Protein AF-A0A3R9VVE3-F1 (afdb_monomer_lite)

Radius of gyration: 20.39 Å; chains: 1; bounding box: 27×75×51 Å

Sequence (114 aa):
MRVGGRGPAARGEGGQVAGTEREPAEVRIPRAALDAFAAALSVRTVAMRTWPDGIEWMYPVSTWDEAHLEVALMPGGEEVWLRMSTDRSSVAVWSIEQWWAFSRELPGATPPPV

Secondary structure (DSSP, 8-state):
------------------------------HHHHHHHHHHHHTT-EEEEE-TTS-EEEEETT-TTS--EEEEEPTTSSEEEEEETTEEEEEEEEEHHHHHHHHHTSTT-PPPP-

pLDDT: mean 76.08, std 20.4, range [33.25, 95.25]

Foldseek 3Di:
DDDDDDDDDDDDDDPPLPPCPDDQDPDDDDVVQVVVQLQQVLVVQWDWDQDPNRFIWIWGPPCLVDWHKIWTQDPVRQWIWIDIPVCPPHIHIDGNVRVVVSNCPRPNPDPDDD

Structure (mmCIF, N/CA/C/O backbone):
data_AF-A0A3R9VVE3-F1
#
_entry.id   AF-A0A3R9VVE3-F1
#
loop_
_atom_site.group_PDB
_atom_site.id
_atom_site.type_symbol
_atom_site.label_atom_id
_atom_site.label_alt_id
_atom_site.label_comp_id
_atom_site.label_asym_id
_atom_site.label_entity_id
_atom_site.label_seq_id
_atom_site.pdbx_PDB_ins_code
_atom_site.Cartn_x
_atom_site.Cartn_y
_atom_site.Cartn_z
_atom_site.occupancy
_atom_site.B_iso_or_equiv
_atom_site.auth_seq_id
_atom_site.auth_comp_id
_atom_site.auth_asym_id
_atom_site.auth_atom_id
_atom_site.pdbx_PDB_model_num
ATOM 1 N N . MET A 1 1 ? 15.561 49.948 38.827 1.00 40.94 1 MET A N 1
ATOM 2 C CA . MET A 1 1 ? 14.132 49.612 38.998 1.00 40.94 1 MET A CA 1
ATOM 3 C C . MET A 1 1 ? 13.639 48.893 37.742 1.00 40.94 1 MET A C 1
ATOM 5 O O . MET A 1 1 ? 13.386 49.547 36.744 1.00 40.94 1 MET A O 1
ATOM 9 N N . ARG A 1 2 ? 13.599 47.555 37.762 1.00 41.31 2 ARG A N 1
ATOM 10 C CA . ARG A 1 2 ? 12.654 46.675 37.047 1.00 41.31 2 ARG A CA 1
ATOM 11 C C . ARG A 1 2 ? 12.846 45.262 37.602 1.00 41.31 2 ARG A C 1
ATOM 13 O O . ARG A 1 2 ? 13.970 44.835 37.839 1.00 41.31 2 ARG A O 1
ATOM 20 N N . VAL A 1 3 ? 11.721 44.637 37.908 1.00 41.25 3 VAL A N 1
ATOM 21 C CA . VAL A 1 3 ? 11.529 43.410 38.685 1.00 41.25 3 VAL A CA 1
ATOM 22 C C . VAL A 1 3 ? 10.958 42.336 37.757 1.00 41.25 3 VAL A C 1
ATOM 24 O O . VAL A 1 3 ? 10.196 42.678 36.856 1.00 41.25 3 VAL A O 1
ATOM 27 N N . GLY A 1 4 ? 11.252 41.066 38.061 1.00 35.78 4 GLY A N 1
ATOM 28 C CA . GLY A 1 4 ? 10.450 39.888 37.690 1.00 35.78 4 GLY A CA 1
ATOM 29 C C . GLY A 1 4 ? 11.110 39.011 36.624 1.00 35.78 4 GLY A C 1
ATOM 30 O O . GLY A 1 4 ? 11.608 39.526 35.636 1.00 35.78 4 GLY A O 1
ATOM 31 N N . GLY A 1 5 ? 11.182 37.685 36.723 1.00 34.59 5 GLY A N 1
ATOM 32 C CA . GLY A 1 5 ? 10.594 36.701 37.637 1.00 34.59 5 GLY A CA 1
ATOM 33 C C . GLY A 1 5 ? 10.744 35.321 36.967 1.00 34.59 5 GLY A C 1
ATOM 34 O O . GLY A 1 5 ? 10.708 35.231 35.743 1.00 34.59 5 GLY A O 1
ATOM 35 N N . ARG A 1 6 ? 10.995 34.257 37.738 1.00 40.22 6 ARG A N 1
ATOM 36 C CA . ARG A 1 6 ? 11.326 32.903 37.251 1.00 40.22 6 ARG A CA 1
ATOM 37 C C . ARG A 1 6 ? 10.100 31.970 37.308 1.00 40.22 6 ARG A C 1
ATOM 39 O O . ARG A 1 6 ? 9.567 31.783 38.395 1.00 40.22 6 ARG A O 1
ATOM 46 N N . GLY A 1 7 ? 9.781 31.313 36.180 1.00 33.97 7 GLY A N 1
ATOM 47 C CA . GLY A 1 7 ? 9.006 30.052 36.032 1.00 33.97 7 GLY A CA 1
ATOM 48 C C . GLY A 1 7 ? 7.464 30.154 35.982 1.00 33.97 7 GLY A C 1
ATOM 49 O O . GLY A 1 7 ? 6.945 31.197 36.370 1.00 33.97 7 GLY A O 1
ATOM 50 N N . PRO A 1 8 ? 6.710 29.093 35.580 1.00 43.62 8 PRO A N 1
ATOM 51 C CA . PRO A 1 8 ? 7.105 27.746 35.130 1.00 43.62 8 PRO A CA 1
ATOM 52 C C . PRO A 1 8 ? 6.472 27.302 33.775 1.00 43.62 8 PRO A C 1
ATOM 54 O O . PRO A 1 8 ? 5.860 28.081 33.055 1.00 43.62 8 PRO A O 1
ATOM 57 N N . ALA A 1 9 ? 6.670 26.023 33.439 1.00 44.69 9 ALA A N 1
ATOM 58 C CA . ALA A 1 9 ? 6.226 25.305 32.244 1.00 44.69 9 ALA A CA 1
ATOM 59 C C . ALA A 1 9 ? 4.706 25.313 31.952 1.00 44.69 9 ALA A C 1
ATOM 61 O O . ALA A 1 9 ? 3.893 25.131 32.855 1.00 44.69 9 ALA A O 1
ATOM 62 N N . ALA A 1 10 ? 4.364 25.341 30.661 1.00 42.12 10 ALA A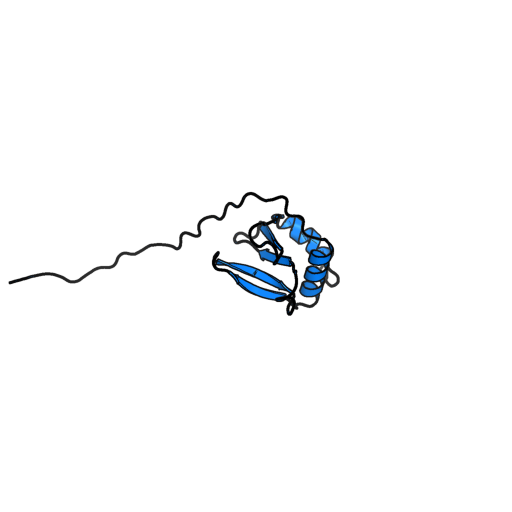 N 1
ATOM 63 C CA . ALA A 1 10 ? 3.165 24.737 30.066 1.00 42.12 10 ALA A CA 1
ATOM 64 C C . ALA A 1 10 ? 3.692 23.842 28.927 1.00 42.12 10 ALA A C 1
ATOM 66 O O . ALA A 1 10 ? 4.376 24.330 28.036 1.00 42.12 10 ALA A O 1
ATOM 67 N N . ARG A 1 11 ? 3.746 22.511 29.047 1.00 38.31 11 ARG A N 1
ATOM 68 C CA . ARG A 1 11 ? 2.665 21.513 28.979 1.00 38.31 11 ARG A CA 1
ATOM 69 C C . ARG A 1 11 ? 1.696 21.745 27.818 1.00 38.31 11 ARG A C 1
ATOM 71 O O . ARG A 1 11 ? 0.743 22.495 27.956 1.00 38.31 11 ARG A O 1
ATOM 78 N N . GLY A 1 12 ? 1.907 20.939 26.780 1.00 36.81 12 GLY A N 1
ATOM 79 C CA . GLY A 1 12 ? 0.844 20.360 25.971 1.00 36.81 12 GLY A CA 1
ATOM 80 C C . GLY A 1 12 ? 0.466 21.148 24.732 1.00 36.81 12 GLY A C 1
ATOM 81 O O . GLY A 1 12 ? -0.517 21.867 24.759 1.00 36.81 12 GLY A O 1
ATOM 82 N N . GLU A 1 13 ? 1.125 20.857 23.618 1.00 36.66 13 GLU A N 1
ATOM 83 C CA . GLU A 1 13 ? 0.375 20.616 22.389 1.00 36.66 13 GLU A CA 1
ATOM 84 C C . GLU A 1 13 ? 0.759 19.212 21.940 1.00 36.66 13 GLU A C 1
ATOM 86 O O . GLU A 1 13 ? 1.845 18.954 21.420 1.00 36.66 13 GLU A O 1
ATOM 91 N N . GLY A 1 14 ? -0.106 18.263 22.308 1.00 33.25 14 GLY A N 1
ATOM 92 C CA . GLY A 1 14 ? -0.093 16.946 21.705 1.00 33.25 14 GLY A CA 1
ATOM 93 C C . GLY A 1 14 ? -0.216 17.132 20.204 1.00 33.25 14 GLY A C 1
ATOM 94 O O . GLY A 1 14 ? -1.016 17.949 19.752 1.00 33.25 14 GLY A O 1
ATOM 95 N N . GLY A 1 15 ? 0.608 16.396 19.460 1.00 36.88 15 GLY A N 1
ATOM 96 C CA . GLY A 1 15 ? 0.476 16.291 18.020 1.00 36.88 15 GLY A CA 1
ATOM 97 C C . GLY A 1 15 ? -0.973 15.966 17.702 1.00 36.88 15 GLY A C 1
ATOM 98 O O . GLY A 1 15 ? -1.452 14.867 17.981 1.00 36.88 15 GLY A O 1
ATOM 99 N N . GLN A 1 16 ? -1.675 16.956 17.164 1.00 38.75 16 GLN A N 1
ATOM 100 C CA . GLN A 1 16 ? -2.928 16.741 16.487 1.00 38.75 16 GLN A CA 1
ATOM 101 C C . GLN A 1 16 ? -2.545 15.960 15.236 1.00 38.75 16 GLN A C 1
ATOM 103 O O . GLN A 1 16 ? -2.193 16.530 14.206 1.00 38.75 16 GLN A O 1
ATOM 108 N N . VAL A 1 17 ? -2.538 14.631 15.353 1.00 48.56 17 VAL A N 1
ATOM 109 C CA . VAL A 1 17 ? -2.808 13.766 14.211 1.00 48.56 17 VAL A CA 1
ATOM 110 C C . VAL A 1 17 ? -4.182 14.206 13.740 1.00 48.56 17 VAL A C 1
ATOM 112 O O . VAL A 1 17 ? -5.206 13.821 14.300 1.00 48.56 17 VAL A O 1
ATOM 115 N N . ALA A 1 18 ? -4.179 15.155 12.806 1.00 44.25 18 ALA A N 1
ATOM 116 C CA . ALA A 1 18 ? -5.348 15.510 12.043 1.00 44.25 18 ALA A CA 1
ATOM 117 C C . ALA A 1 18 ? -5.840 14.190 11.462 1.00 44.25 18 ALA A C 1
ATOM 119 O O . ALA A 1 18 ? -5.143 13.582 10.646 1.00 44.25 18 ALA A O 1
ATOM 120 N N . GLY A 1 19 ? -6.974 13.714 11.981 1.00 46.78 19 GLY A N 1
ATOM 121 C CA . GLY A 1 19 ? -7.678 12.571 11.434 1.00 46.78 19 GLY A CA 1
ATOM 122 C C . GLY A 1 19 ? -7.839 12.849 9.955 1.00 46.78 19 GLY A C 1
ATOM 123 O O . GLY A 1 19 ? -8.567 13.755 9.555 1.00 46.78 19 GLY A O 1
ATOM 124 N N . THR A 1 20 ? -7.058 12.149 9.144 1.00 53.66 20 THR A N 1
ATOM 125 C CA . THR A 1 20 ? -7.202 12.178 7.700 1.00 53.66 20 THR A CA 1
ATOM 126 C C . THR A 1 20 ? -8.364 11.250 7.399 1.00 53.66 20 THR A C 1
ATOM 128 O O . THR A 1 20 ? -8.184 10.163 6.870 1.00 53.66 20 THR A O 1
ATOM 131 N N . GLU A 1 21 ? -9.570 11.672 7.782 1.00 48.38 21 GLU A N 1
ATOM 132 C CA . GLU A 1 21 ? -10.807 11.119 7.243 1.00 48.38 21 GLU A CA 1
ATOM 133 C C . GLU A 1 21 ? -10.821 11.500 5.758 1.00 48.38 21 GLU A C 1
ATOM 135 O O . GLU A 1 21 ? -11.330 12.543 5.352 1.00 48.38 21 GLU A O 1
ATOM 140 N N . ARG A 1 22 ? -10.106 10.715 4.947 1.00 56.28 22 ARG A N 1
ATOM 141 C CA . ARG A 1 22 ? -10.133 10.821 3.494 1.00 56.28 22 ARG A CA 1
ATOM 142 C C . ARG A 1 22 ? -11.311 9.996 3.012 1.00 56.28 22 ARG A C 1
ATOM 144 O O . ARG A 1 22 ? -11.377 8.803 3.290 1.00 56.28 22 ARG A O 1
ATOM 151 N N . GLU A 1 23 ? -12.220 10.629 2.275 1.00 51.78 23 GLU A N 1
ATOM 152 C CA . GLU A 1 23 ? -13.250 9.897 1.543 1.00 51.78 23 GLU A CA 1
ATOM 153 C C . GLU A 1 23 ? -12.566 8.868 0.625 1.00 51.78 23 GLU A C 1
ATOM 155 O O . GLU A 1 23 ? -11.649 9.242 -0.120 1.00 51.78 23 GLU A O 1
ATOM 160 N N . PRO A 1 24 ? -12.951 7.579 0.681 1.00 54.50 24 PRO A N 1
ATOM 161 C CA . PRO A 1 24 ? -12.380 6.563 -0.188 1.00 54.50 24 PRO A CA 1
ATOM 162 C C . PRO A 1 24 ? -12.741 6.908 -1.632 1.00 54.50 24 PRO A C 1
ATOM 164 O O . PRO A 1 24 ? -13.889 6.786 -2.056 1.00 54.50 24 PRO A O 1
ATOM 167 N N . ALA A 1 25 ? -11.753 7.367 -2.396 1.00 58.41 25 ALA A N 1
ATOM 168 C CA . ALA A 1 25 ? -11.923 7.576 -3.821 1.00 58.41 25 ALA A CA 1
ATOM 169 C C . ALA A 1 25 ? -12.024 6.207 -4.514 1.00 58.41 25 ALA A C 1
ATOM 171 O O . ALA A 1 25 ? -11.343 5.255 -4.121 1.00 58.41 25 ALA A O 1
ATOM 172 N N . GLU A 1 26 ? -12.827 6.095 -5.578 1.00 57.09 26 GLU A N 1
ATOM 173 C CA . GLU A 1 26 ? -12.775 4.944 -6.490 1.00 57.09 26 GLU A CA 1
ATOM 174 C C . GLU A 1 26 ? -11.442 4.965 -7.261 1.00 57.09 26 GLU A C 1
ATOM 176 O O . GLU A 1 26 ? -11.357 5.353 -8.427 1.00 57.09 26 GLU A O 1
ATOM 181 N N . VAL A 1 27 ? -10.355 4.586 -6.587 1.00 69.88 27 VAL A N 1
ATOM 182 C CA . VAL A 1 27 ? -9.020 4.531 -7.178 1.00 69.88 27 VAL A CA 1
ATOM 183 C C . VAL A 1 27 ? -8.885 3.235 -7.958 1.00 69.88 27 VAL A C 1
ATOM 185 O O . VAL A 1 27 ? -8.947 2.134 -7.407 1.00 69.88 27 VAL A O 1
ATOM 188 N N . ARG A 1 28 ? -8.652 3.352 -9.266 1.00 76.75 28 ARG A N 1
ATOM 189 C CA . ARG A 1 28 ? -8.322 2.198 -10.106 1.00 76.75 28 ARG A CA 1
ATOM 190 C C . ARG A 1 28 ? -6.863 1.814 -9.904 1.00 76.75 28 ARG A C 1
ATOM 192 O O . ARG A 1 28 ? -5.982 2.347 -10.573 1.00 76.75 28 ARG A O 1
ATOM 199 N N . ILE A 1 29 ? -6.622 0.856 -9.017 1.00 84.19 29 ILE A N 1
ATOM 200 C CA . ILE A 1 29 ? -5.316 0.211 -8.891 1.00 84.19 29 ILE A CA 1
ATOM 201 C C . ILE A 1 29 ? -5.197 -0.884 -9.966 1.00 84.19 29 ILE A C 1
ATOM 203 O O . ILE A 1 29 ? -5.998 -1.824 -9.967 1.00 84.19 29 ILE A O 1
ATOM 207 N N . PRO A 1 30 ? -4.226 -0.803 -10.896 1.00 85.94 30 PRO A N 1
ATOM 208 C CA . PRO A 1 30 ? -4.025 -1.849 -11.891 1.00 85.94 30 PRO A CA 1
ATOM 209 C C . PRO A 1 30 ? -3.652 -3.175 -11.226 1.00 85.94 30 PRO A C 1
ATOM 211 O O . PRO A 1 30 ? -2.772 -3.218 -10.366 1.00 85.94 30 PRO A O 1
ATOM 214 N N . ARG A 1 31 ? -4.253 -4.281 -11.685 1.00 84.31 31 ARG A N 1
ATOM 215 C CA . ARG A 1 31 ? -3.952 -5.622 -11.160 1.00 84.31 31 ARG A CA 1
ATOM 216 C C . ARG A 1 31 ? -2.456 -5.957 -11.228 1.00 84.31 31 ARG A C 1
ATOM 218 O O . ARG A 1 31 ? -1.919 -6.487 -10.269 1.00 84.31 31 ARG A O 1
ATOM 225 N N . ALA A 1 32 ? -1.771 -5.546 -12.295 1.00 85.38 32 ALA A N 1
ATOM 226 C CA . ALA A 1 32 ? -0.328 -5.743 -12.440 1.00 85.38 32 ALA A CA 1
ATOM 227 C C . ALA A 1 32 ? 0.500 -5.048 -11.340 1.00 85.38 32 ALA A C 1
ATOM 229 O O . ALA A 1 32 ? 1.508 -5.593 -10.901 1.00 85.38 32 ALA A O 1
ATOM 230 N N . ALA A 1 33 ? 0.073 -3.873 -10.864 1.00 88.25 33 ALA A N 1
ATOM 231 C CA . ALA A 1 33 ? 0.754 -3.172 -9.775 1.00 88.25 33 ALA A CA 1
ATOM 232 C C . ALA A 1 33 ? 0.539 -3.886 -8.429 1.00 88.25 33 ALA A C 1
ATOM 234 O O . ALA A 1 33 ? 1.475 -4.000 -7.638 1.00 88.25 33 ALA A O 1
ATOM 235 N N . LEU A 1 34 ? -0.668 -4.422 -8.204 1.00 86.75 34 LEU A N 1
ATOM 236 C CA . LEU A 1 34 ? -0.970 -5.293 -7.062 1.00 86.75 34 LEU A CA 1
ATOM 237 C C . LEU A 1 34 ? -0.136 -6.578 -7.094 1.00 86.75 34 LEU A C 1
ATOM 239 O O . LEU A 1 34 ? 0.459 -6.927 -6.081 1.00 86.75 34 LEU A O 1
ATOM 243 N N . ASP A 1 35 ? -0.047 -7.248 -8.245 1.00 86.25 35 ASP A N 1
ATOM 244 C CA . ASP A 1 35 ? 0.723 -8.488 -8.410 1.00 86.25 35 ASP A CA 1
ATOM 245 C C . ASP A 1 35 ? 2.240 -8.255 -8.254 1.00 86.25 35 ASP A C 1
ATOM 247 O O . ASP A 1 35 ? 2.943 -9.070 -7.654 1.00 86.25 35 ASP A O 1
ATOM 251 N N . ALA A 1 36 ? 2.761 -7.122 -8.736 1.00 86.94 36 ALA A N 1
ATOM 252 C CA . ALA A 1 36 ? 4.162 -6.746 -8.538 1.00 86.94 36 ALA A CA 1
ATOM 253 C C . ALA A 1 36 ? 4.477 -6.471 -7.059 1.00 86.94 36 ALA A C 1
ATOM 255 O O . ALA A 1 36 ? 5.496 -6.931 -6.540 1.00 86.94 36 ALA A O 1
ATOM 256 N N . PHE A 1 37 ? 3.582 -5.766 -6.358 1.00 88.62 37 PHE A N 1
ATOM 257 C CA . PHE A 1 37 ? 3.712 -5.542 -4.919 1.00 88.62 37 PHE A CA 1
ATOM 258 C C . PHE A 1 37 ? 3.630 -6.852 -4.130 1.00 88.62 37 PHE A C 1
ATOM 260 O O . PHE A 1 37 ? 4.456 -7.101 -3.257 1.00 88.62 37 PHE A O 1
ATOM 267 N N . ALA A 1 38 ? 2.671 -7.708 -4.476 1.00 86.94 38 ALA A N 1
ATOM 268 C CA . ALA A 1 38 ? 2.517 -9.058 -3.951 1.00 86.94 38 ALA A CA 1
ATOM 269 C C . ALA A 1 38 ? 3.818 -9.866 -4.043 1.00 86.94 38 ALA A C 1
ATOM 271 O O . ALA A 1 38 ? 4.296 -10.390 -3.037 1.00 86.94 38 ALA A O 1
ATOM 272 N N . ALA A 1 39 ? 4.420 -9.917 -5.233 1.00 85.94 39 ALA A N 1
ATOM 273 C CA . ALA A 1 39 ? 5.683 -10.610 -5.452 1.00 85.94 39 ALA A CA 1
ATOM 274 C C . ALA A 1 39 ? 6.802 -10.037 -4.570 1.00 85.94 39 ALA A C 1
ATOM 276 O O . ALA A 1 39 ? 7.519 -10.797 -3.916 1.00 85.94 39 ALA A O 1
ATOM 277 N N . ALA A 1 40 ? 6.911 -8.708 -4.496 1.00 86.69 40 ALA A N 1
ATOM 278 C CA . ALA A 1 40 ? 7.894 -8.032 -3.655 1.00 86.69 40 ALA A CA 1
ATOM 279 C C . ALA A 1 40 ? 7.690 -8.327 -2.159 1.00 86.69 40 ALA A C 1
ATOM 281 O O . ALA A 1 40 ? 8.661 -8.550 -1.434 1.00 86.69 40 ALA A O 1
ATOM 282 N N . LEU A 1 41 ? 6.440 -8.387 -1.692 1.00 86.06 41 LEU A N 1
ATOM 283 C CA . LEU A 1 41 ? 6.114 -8.734 -0.311 1.00 86.06 41 LEU A CA 1
ATOM 284 C C . LEU A 1 41 ? 6.501 -10.187 0.006 1.00 86.06 41 LEU A C 1
ATOM 286 O O . LEU A 1 41 ? 7.143 -10.435 1.029 1.00 86.06 41 LEU A O 1
ATOM 290 N N . SER A 1 42 ? 6.195 -11.133 -0.890 1.00 83.00 42 SER A N 1
ATOM 291 C CA . SER A 1 42 ? 6.539 -12.555 -0.739 1.00 83.00 42 SER A CA 1
ATOM 292 C C . SER A 1 42 ? 8.043 -12.806 -0.606 1.00 83.00 42 SER A C 1
ATOM 294 O O . SER A 1 42 ? 8.456 -13.676 0.161 1.00 83.00 42 SER A O 1
ATOM 296 N N . VAL A 1 43 ? 8.877 -12.033 -1.312 1.00 85.75 43 VAL A N 1
ATOM 297 C CA . VAL A 1 43 ? 10.347 -12.131 -1.218 1.00 85.75 43 VAL A CA 1
ATOM 298 C C . VAL A 1 43 ? 10.972 -11.113 -0.257 1.00 85.75 43 VAL A C 1
ATOM 300 O O . VAL A 1 43 ? 12.195 -11.004 -0.191 1.00 85.75 43 VAL A O 1
ATOM 303 N N . ARG A 1 44 ? 10.153 -10.401 0.533 1.00 84.38 44 ARG A N 1
ATOM 304 C CA . ARG A 1 44 ? 10.578 -9.394 1.526 1.00 84.38 44 ARG A CA 1
ATOM 305 C C . ARG A 1 44 ? 11.422 -8.255 0.938 1.00 84.38 44 ARG A C 1
ATOM 307 O O . ARG A 1 44 ? 12.282 -7.702 1.617 1.00 84.38 44 ARG A O 1
ATOM 314 N N . THR A 1 45 ? 11.165 -7.877 -0.310 1.00 89.44 45 THR A N 1
ATOM 315 C CA . THR A 1 45 ? 11.840 -6.772 -1.004 1.00 89.44 45 THR A CA 1
ATOM 316 C C . THR A 1 45 ? 10.936 -5.545 -1.081 1.00 89.44 45 THR A C 1
ATOM 318 O O . THR A 1 45 ? 10.653 -5.037 -2.167 1.00 89.44 45 THR A O 1
ATOM 321 N N . VAL A 1 46 ? 10.478 -5.063 0.077 1.00 91.12 46 VAL A N 1
ATOM 322 C CA . VAL A 1 46 ? 9.734 -3.801 0.201 1.00 91.12 46 VAL A CA 1
ATOM 323 C C . VAL A 1 46 ? 10.560 -2.765 0.963 1.00 91.12 46 VAL A C 1
ATOM 325 O O . VAL A 1 46 ? 11.255 -3.092 1.923 1.00 91.12 46 VAL A O 1
ATOM 328 N N . ALA A 1 47 ? 10.503 -1.517 0.513 1.00 92.31 47 ALA A N 1
ATOM 329 C CA . ALA A 1 47 ? 11.072 -0.358 1.181 1.00 92.31 47 ALA A CA 1
ATOM 330 C C . ALA A 1 47 ? 9.967 0.418 1.899 1.00 92.31 47 ALA A C 1
ATOM 332 O O . ALA A 1 47 ? 8.816 0.415 1.467 1.00 92.31 47 ALA A O 1
ATOM 333 N N . MET A 1 48 ? 10.333 1.100 2.983 1.00 93.62 48 MET A N 1
ATOM 334 C CA . MET A 1 48 ? 9.425 1.935 3.769 1.00 93.62 48 MET A CA 1
ATOM 335 C C . MET A 1 48 ? 9.834 3.398 3.634 1.00 93.62 48 MET A C 1
ATOM 337 O O . MET A 1 48 ? 11.026 3.720 3.602 1.00 93.62 48 MET A O 1
ATOM 341 N N . ARG A 1 49 ? 8.852 4.293 3.536 1.00 92.38 49 ARG A N 1
ATOM 342 C CA . ARG A 1 49 ? 9.081 5.738 3.520 1.00 92.38 49 ARG A CA 1
ATOM 343 C C . ARG A 1 49 ? 7.947 6.471 4.217 1.00 92.38 49 ARG A C 1
ATOM 345 O O . ARG A 1 49 ? 6.786 6.335 3.839 1.00 92.38 49 ARG A O 1
ATOM 352 N N . THR A 1 50 ? 8.309 7.308 5.180 1.00 93.56 50 THR A N 1
ATOM 353 C CA . THR A 1 50 ? 7.389 8.271 5.783 1.00 93.56 50 THR A CA 1
ATOM 354 C C . THR A 1 50 ? 7.285 9.507 4.897 1.00 93.56 50 THR A C 1
ATOM 356 O O . THR A 1 50 ? 8.300 10.071 4.473 1.00 93.56 50 THR A O 1
ATOM 359 N N . TRP A 1 51 ? 6.061 9.928 4.603 1.00 86.44 51 TRP A N 1
ATOM 360 C CA . TRP A 1 51 ? 5.785 11.135 3.825 1.00 86.44 51 TRP A CA 1
ATOM 361 C C . TRP A 1 51 ? 5.434 12.317 4.748 1.00 86.44 51 TRP A C 1
ATOM 363 O O . TRP A 1 51 ? 5.282 12.126 5.954 1.00 86.44 51 TRP A O 1
ATOM 373 N N . PRO A 1 52 ? 5.326 13.562 4.234 1.00 88.56 52 PRO A N 1
ATOM 374 C CA . PRO A 1 52 ? 4.970 14.725 5.056 1.00 88.56 52 PRO A CA 1
ATOM 375 C C . PRO A 1 52 ? 3.600 14.632 5.745 1.00 88.56 52 PRO A C 1
ATOM 377 O O . PRO A 1 52 ? 3.347 15.379 6.683 1.00 88.56 52 PRO A O 1
ATOM 380 N N . ASP A 1 53 ? 2.732 13.722 5.289 1.00 83.00 53 ASP A N 1
ATOM 381 C CA . ASP A 1 53 ? 1.472 13.368 5.954 1.00 83.00 53 ASP A CA 1
ATOM 382 C C . ASP A 1 53 ? 1.682 12.564 7.256 1.00 83.00 53 ASP A C 1
ATOM 384 O O . ASP A 1 53 ? 0.727 12.322 7.988 1.00 83.00 53 ASP A O 1
ATOM 388 N N . GLY A 1 54 ? 2.924 12.176 7.566 1.00 89.19 54 GLY A N 1
ATOM 389 C CA . GLY A 1 54 ? 3.289 11.385 8.738 1.00 89.19 54 GLY A CA 1
ATOM 390 C C . GLY A 1 54 ? 2.989 9.893 8.595 1.00 89.19 54 GLY A C 1
ATOM 391 O O . GLY A 1 54 ? 3.272 9.134 9.519 1.00 89.19 54 GLY A O 1
ATOM 392 N N . ILE A 1 55 ? 2.449 9.460 7.454 1.00 92.62 55 ILE A N 1
ATOM 393 C CA . ILE A 1 55 ? 2.084 8.068 7.201 1.00 92.62 55 ILE A CA 1
ATOM 394 C C . ILE A 1 55 ? 3.299 7.342 6.625 1.00 92.62 55 ILE A C 1
ATOM 396 O O . ILE A 1 55 ? 4.020 7.863 5.767 1.00 92.62 55 ILE A O 1
ATOM 400 N N . GLU A 1 56 ? 3.533 6.125 7.105 1.00 94.62 56 GLU A N 1
ATOM 401 C CA . GLU A 1 56 ? 4.557 5.234 6.576 1.00 94.62 56 GLU A CA 1
ATOM 402 C C . GLU A 1 56 ? 3.978 4.362 5.462 1.00 94.62 56 GLU A C 1
ATOM 404 O O . GLU A 1 56 ? 3.018 3.620 5.663 1.00 94.62 56 GLU A O 1
ATOM 409 N N . TRP A 1 57 ? 4.579 4.459 4.278 1.00 95.06 57 TRP A N 1
ATOM 410 C CA . TRP A 1 57 ? 4.155 3.724 3.094 1.00 95.06 57 TRP A CA 1
ATOM 411 C C . TRP A 1 57 ? 5.222 2.708 2.688 1.00 95.06 57 TRP A C 1
ATOM 413 O O . TRP A 1 57 ? 6.413 3.025 2.629 1.00 95.06 57 TRP A O 1
ATOM 423 N N . MET A 1 58 ? 4.778 1.497 2.374 1.00 94.88 58 MET A N 1
ATOM 424 C CA . MET A 1 58 ? 5.560 0.401 1.814 1.00 94.88 58 MET A CA 1
ATOM 425 C C . MET A 1 58 ? 5.451 0.395 0.292 1.00 94.88 58 MET A C 1
ATOM 427 O O . MET A 1 58 ? 4.369 0.603 -0.252 1.00 94.88 58 MET A O 1
ATOM 431 N N . TYR A 1 59 ? 6.543 0.097 -0.401 1.00 93.31 59 TYR A N 1
ATOM 432 C CA . TYR A 1 59 ? 6.576 -0.056 -1.859 1.00 93.31 59 TYR A CA 1
ATOM 433 C C . TYR A 1 59 ? 7.668 -1.052 -2.274 1.00 93.31 59 TYR A C 1
ATOM 435 O O . TYR A 1 59 ? 8.574 -1.311 -1.478 1.00 93.31 59 TYR A O 1
ATOM 443 N N . PRO A 1 60 ? 7.626 -1.640 -3.483 1.00 92.31 60 PRO A N 1
ATOM 444 C CA . PRO A 1 60 ? 8.667 -2.556 -3.938 1.00 92.31 60 PRO A CA 1
ATOM 445 C C . PRO A 1 60 ? 10.035 -1.864 -4.016 1.00 92.31 60 PRO A C 1
ATOM 447 O O . PRO A 1 60 ? 10.160 -0.728 -4.470 1.00 92.31 60 PRO A O 1
ATOM 450 N N . VAL A 1 61 ? 11.090 -2.545 -3.572 1.00 89.94 61 VAL A N 1
ATOM 451 C CA . VAL A 1 61 ? 12.460 -2.027 -3.698 1.00 89.94 61 VAL A CA 1
ATOM 452 C C . VAL A 1 61 ? 12.808 -1.828 -5.179 1.00 89.94 61 VAL A C 1
ATOM 454 O O . VAL A 1 61 ? 12.392 -2.603 -6.036 1.00 89.94 61 VAL A O 1
ATOM 457 N N . SER A 1 62 ? 13.598 -0.791 -5.467 1.00 84.56 62 SER A N 1
ATOM 458 C CA . SER A 1 62 ? 14.091 -0.441 -6.808 1.00 84.56 62 SER A CA 1
ATOM 459 C C . SER A 1 62 ? 13.040 0.006 -7.830 1.00 84.56 62 SER A C 1
ATOM 461 O O . SER A 1 62 ? 13.409 0.254 -8.970 1.00 84.56 62 SER A O 1
ATOM 463 N N . THR A 1 63 ? 11.773 0.204 -7.450 1.00 84.50 63 THR A N 1
ATOM 464 C CA . THR A 1 63 ? 10.746 0.748 -8.363 1.00 84.50 63 THR A CA 1
ATOM 465 C C . THR A 1 63 ? 10.554 2.256 -8.228 1.00 84.50 63 THR A C 1
ATOM 467 O O . THR A 1 63 ? 9.556 2.783 -8.703 1.00 84.50 63 THR A O 1
ATOM 470 N N . TRP A 1 64 ? 11.460 2.970 -7.550 1.00 82.88 64 TRP A N 1
ATOM 471 C CA . TRP A 1 64 ? 11.271 4.387 -7.213 1.00 82.8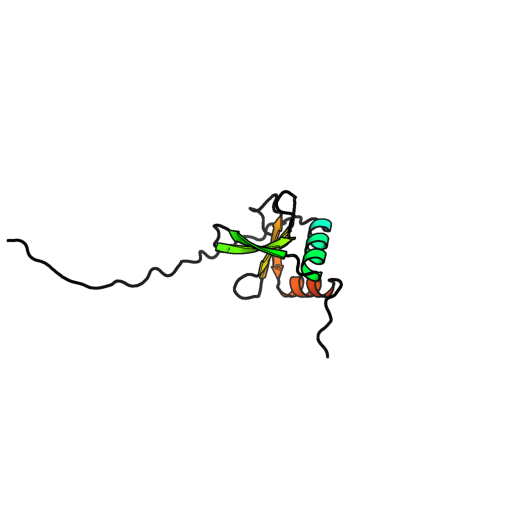8 64 TRP A CA 1
ATOM 472 C C . TRP A 1 64 ? 10.991 5.270 -8.438 1.00 82.88 64 TRP A C 1
ATOM 474 O O . TRP A 1 64 ? 10.094 6.111 -8.395 1.00 82.88 64 TRP A O 1
ATOM 484 N N . ASP A 1 65 ? 11.729 5.040 -9.523 1.00 86.69 65 ASP A N 1
ATOM 485 C CA . ASP A 1 65 ? 11.610 5.788 -10.778 1.00 86.69 65 ASP A CA 1
ATOM 486 C C . ASP A 1 65 ? 10.505 5.244 -11.706 1.00 86.69 65 ASP A C 1
ATOM 488 O O . ASP A 1 65 ? 10.272 5.780 -12.788 1.00 86.69 65 ASP A O 1
ATOM 492 N N . GLU A 1 66 ? 9.800 4.194 -11.282 1.00 90.06 66 GLU A N 1
ATOM 493 C CA . GLU A 1 66 ? 8.737 3.535 -12.037 1.00 90.06 66 GLU A CA 1
ATOM 494 C C . GLU A 1 66 ? 7.367 3.741 -11.375 1.00 90.06 66 GLU A C 1
ATOM 496 O O . GLU A 1 66 ? 7.245 4.033 -10.182 1.00 90.06 66 GLU A O 1
ATOM 501 N N . ALA A 1 67 ? 6.293 3.573 -12.148 1.00 91.56 67 ALA A N 1
ATOM 502 C CA . ALA A 1 67 ? 4.947 3.555 -11.588 1.00 91.56 67 ALA A CA 1
ATOM 503 C C . ALA A 1 67 ? 4.770 2.300 -10.718 1.00 91.56 67 ALA A C 1
ATOM 505 O O . ALA A 1 67 ? 4.899 1.179 -11.206 1.00 91.56 67 ALA A O 1
ATOM 506 N N . HIS A 1 68 ? 4.447 2.478 -9.440 1.00 93.06 68 HIS A N 1
ATOM 507 C CA . HIS A 1 68 ? 4.331 1.384 -8.480 1.00 93.06 68 HIS A CA 1
ATOM 508 C C . HIS A 1 68 ? 3.201 1.625 -7.484 1.00 93.06 68 HIS A C 1
ATOM 510 O O . HIS A 1 68 ? 2.712 2.745 -7.323 1.00 93.06 68 HIS A O 1
ATOM 516 N N . LEU A 1 69 ? 2.785 0.546 -6.826 1.00 94.12 69 LEU A N 1
ATOM 517 C CA . LEU A 1 69 ? 1.828 0.584 -5.732 1.00 94.12 69 LEU A CA 1
ATOM 518 C C . LEU A 1 69 ? 2.543 0.942 -4.424 1.00 94.12 69 LEU A C 1
ATOM 520 O O . LEU A 1 69 ? 3.573 0.352 -4.094 1.00 94.12 69 LEU A O 1
ATOM 524 N N . GLU A 1 70 ? 1.964 1.876 -3.678 1.00 94.75 70 GLU A N 1
ATOM 525 C CA . GLU A 1 70 ? 2.333 2.203 -2.304 1.00 94.75 70 GLU A CA 1
ATOM 526 C C . GLU A 1 70 ? 1.211 1.728 -1.362 1.00 94.75 70 GLU A C 1
ATOM 528 O O . GLU A 1 70 ? 0.029 1.955 -1.639 1.00 94.75 70 GLU A O 1
ATOM 533 N N . VAL A 1 71 ? 1.573 1.079 -0.251 1.00 94.75 71 VAL A N 1
ATOM 534 C CA . VAL A 1 71 ? 0.636 0.510 0.733 1.00 94.75 71 VAL A CA 1
ATOM 535 C C . VAL A 1 71 ? 0.974 0.986 2.142 1.00 94.75 71 VAL A C 1
ATOM 537 O O . VAL A 1 71 ? 2.120 0.868 2.563 1.00 94.75 71 VAL A O 1
ATOM 540 N N . ALA A 1 72 ? -0.008 1.460 2.901 1.00 95.25 72 ALA A N 1
ATOM 541 C CA . ALA A 1 72 ? 0.151 1.827 4.306 1.00 95.25 72 ALA A CA 1
ATOM 542 C C . ALA A 1 72 ? -0.799 1.012 5.192 1.00 95.25 72 ALA A C 1
ATOM 544 O O . ALA A 1 72 ? -1.986 0.893 4.897 1.00 95.25 72 ALA A O 1
ATOM 545 N N . LEU A 1 73 ? -0.276 0.459 6.288 1.00 92.69 73 LEU A N 1
ATOM 546 C CA . LEU A 1 73 ? -1.096 -0.139 7.343 1.00 92.69 73 LEU A CA 1
ATOM 547 C C . LEU A 1 73 ? -1.484 0.971 8.316 1.00 92.69 73 LEU A C 1
ATOM 549 O O . LEU A 1 73 ? -0.605 1.583 8.926 1.00 92.69 73 LEU A O 1
ATOM 553 N N . MET A 1 74 ? -2.777 1.250 8.448 1.00 93.12 74 MET A N 1
ATOM 554 C CA . MET A 1 74 ? -3.207 2.392 9.245 1.00 93.12 74 MET A CA 1
ATOM 555 C C . MET A 1 74 ? -3.151 2.103 10.747 1.00 93.12 74 MET A C 1
ATOM 557 O O . MET A 1 74 ? -3.416 0.974 11.182 1.00 93.12 74 MET A O 1
ATOM 561 N N . PRO A 1 75 ? -2.845 3.123 11.573 1.00 84.62 75 PRO A N 1
ATOM 562 C CA . PRO A 1 75 ? -2.976 3.021 13.019 1.00 84.62 75 PRO A CA 1
ATOM 563 C C . PRO A 1 75 ? -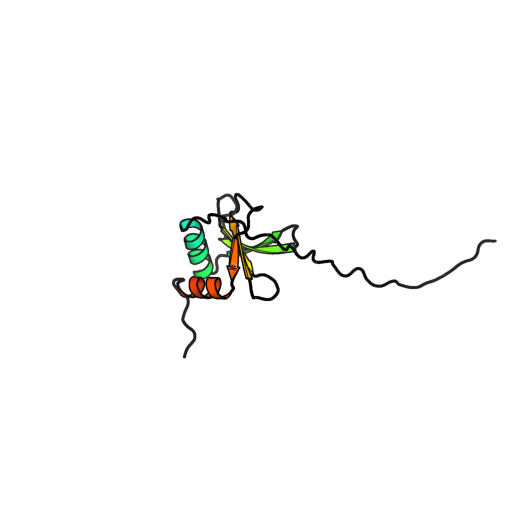4.389 2.564 13.404 1.00 84.62 75 PRO A C 1
ATOM 565 O O . PRO A 1 75 ? -5.369 3.067 12.869 1.00 84.62 75 PRO A O 1
ATOM 568 N N . GLY A 1 76 ? -4.488 1.602 14.321 1.00 87.06 76 GLY A N 1
ATOM 569 C CA . GLY A 1 76 ? -5.751 0.931 14.665 1.00 87.06 76 GLY A CA 1
ATOM 570 C C . GLY A 1 76 ? -5.890 -0.457 14.035 1.00 87.06 76 GLY A C 1
ATOM 571 O O . GLY A 1 76 ? -6.538 -1.317 14.617 1.00 87.06 76 GLY A O 1
ATOM 572 N N . GLY A 1 77 ? -5.192 -0.727 12.925 1.00 86.44 77 GLY A N 1
ATOM 573 C CA . GLY A 1 77 ? -5.096 -2.068 12.336 1.00 86.44 77 GLY A CA 1
ATOM 574 C C . GLY A 1 77 ? -6.363 -2.557 11.630 1.00 86.44 77 GLY A C 1
ATOM 575 O O . GLY A 1 77 ? -6.436 -3.728 11.271 1.00 86.44 77 GLY A O 1
ATOM 576 N N . GLU A 1 78 ? -7.345 -1.681 11.428 1.00 92.19 78 GLU A N 1
ATOM 577 C CA . GLU A 1 78 ? -8.618 -2.000 10.770 1.00 92.19 78 GLU A CA 1
ATOM 578 C C . GLU A 1 78 ? -8.595 -1.688 9.270 1.00 92.19 78 GLU A C 1
ATOM 580 O O . GLU A 1 78 ? -9.366 -2.267 8.503 1.00 92.19 78 GLU A O 1
ATOM 585 N N . GLU A 1 79 ? -7.676 -0.822 8.840 1.00 93.88 79 GLU A N 1
ATOM 586 C CA . GLU A 1 79 ? -7.602 -0.317 7.474 1.00 93.88 79 GLU A CA 1
ATOM 587 C C . GLU A 1 79 ? -6.209 -0.477 6.869 1.00 93.88 79 GLU A C 1
ATOM 589 O O . GLU A 1 79 ? -5.173 -0.320 7.525 1.00 93.88 79 GLU A O 1
ATOM 594 N N . VAL A 1 80 ? -6.206 -0.728 5.565 1.00 93.75 80 VAL A N 1
ATOM 595 C CA . VAL A 1 80 ? -5.023 -0.703 4.717 1.00 93.75 80 VAL A CA 1
ATOM 596 C C . VAL A 1 80 ? -5.280 0.261 3.577 1.00 93.75 80 VAL A C 1
ATOM 598 O O . VAL A 1 80 ? -6.260 0.140 2.847 1.00 93.75 80 VAL A O 1
ATOM 601 N N . TRP A 1 81 ? -4.401 1.240 3.431 1.00 94.44 81 TRP A N 1
ATOM 602 C CA . TRP A 1 81 ? -4.503 2.262 2.404 1.00 94.44 81 TRP A CA 1
ATOM 603 C C . TRP A 1 81 ? -3.596 1.916 1.227 1.00 94.44 81 TRP A C 1
ATOM 605 O O . TRP A 1 81 ? -2.457 1.488 1.411 1.00 94.44 81 TRP A O 1
ATOM 615 N N . LEU A 1 82 ? -4.097 2.116 0.011 1.00 94.19 82 LEU A N 1
ATOM 616 C CA . LEU A 1 82 ? -3.416 1.806 -1.242 1.00 94.19 82 LEU A CA 1
ATOM 617 C C . LEU A 1 82 ? -3.445 3.023 -2.163 1.00 94.19 82 LEU A C 1
ATOM 619 O O . LEU A 1 82 ? -4.486 3.660 -2.324 1.00 94.19 82 LEU A O 1
ATOM 623 N N . ARG A 1 83 ? -2.327 3.328 -2.820 1.00 94.12 83 ARG A N 1
ATOM 624 C CA . ARG A 1 83 ? -2.265 4.391 -3.836 1.00 94.12 83 ARG A CA 1
ATOM 625 C C . ARG A 1 83 ? -1.207 4.114 -4.892 1.00 94.12 83 ARG A C 1
ATOM 627 O O . ARG A 1 83 ? -0.253 3.380 -4.649 1.00 94.12 83 ARG A O 1
ATOM 634 N N . MET A 1 84 ? -1.343 4.741 -6.053 1.00 94.31 84 MET A N 1
ATOM 635 C C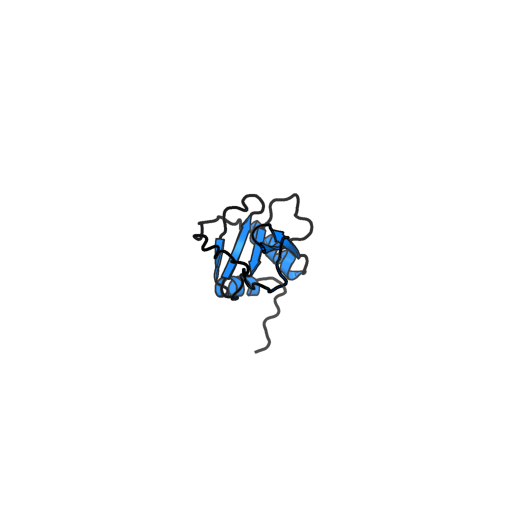A . MET A 1 84 ? -0.301 4.696 -7.080 1.00 94.31 84 MET A CA 1
ATOM 636 C C . MET A 1 84 ? 0.750 5.779 -6.825 1.00 94.31 84 MET A C 1
ATOM 638 O O . MET A 1 84 ? 0.416 6.903 -6.463 1.00 94.31 84 MET A O 1
ATOM 642 N N . SER A 1 85 ? 2.023 5.492 -7.095 1.00 92.81 85 SER A N 1
ATOM 643 C CA . SER A 1 85 ? 3.099 6.493 -7.014 1.00 92.81 85 SER A CA 1
ATOM 644 C C . SER A 1 85 ? 2.906 7.661 -7.995 1.00 92.81 85 SER A C 1
ATOM 646 O O . SER A 1 85 ? 3.377 8.771 -7.740 1.00 92.81 85 SER A O 1
ATOM 648 N N . THR A 1 86 ? 2.173 7.424 -9.090 1.00 92.50 86 THR A N 1
ATOM 649 C CA . THR A 1 86 ? 1.790 8.416 -10.107 1.00 92.50 86 THR A CA 1
ATOM 650 C C . THR A 1 86 ? 0.619 9.307 -9.692 1.00 92.50 86 THR A C 1
ATOM 652 O O . THR A 1 86 ? 0.439 10.370 -10.280 1.00 92.50 86 THR A O 1
ATOM 655 N N . ASP A 1 87 ? -0.155 8.907 -8.681 1.00 91.19 87 ASP A N 1
ATOM 656 C CA . ASP A 1 87 ? -1.231 9.699 -8.083 1.00 91.19 87 ASP A CA 1
ATOM 657 C C . ASP A 1 87 ? -1.315 9.413 -6.579 1.00 91.19 87 ASP A C 1
ATOM 659 O O . ASP A 1 87 ? -2.083 8.571 -6.112 1.00 91.19 87 ASP A O 1
ATOM 663 N N . ARG A 1 88 ? -0.505 10.147 -5.809 1.00 90.81 88 ARG A N 1
ATOM 664 C CA . ARG A 1 88 ? -0.467 10.028 -4.343 1.00 90.81 88 ARG A CA 1
ATOM 665 C C . ARG A 1 88 ? -1.612 10.759 -3.636 1.00 90.81 88 ARG A C 1
ATOM 667 O O . ARG A 1 88 ? -1.719 10.680 -2.408 1.00 90.81 88 ARG A O 1
ATOM 674 N N . SER A 1 89 ? -2.426 11.507 -4.384 1.00 87.69 89 SER A N 1
ATOM 675 C CA . SER A 1 89 ? -3.559 12.255 -3.835 1.00 87.69 89 SER A CA 1
ATOM 676 C C . SER A 1 89 ? -4.790 11.368 -3.651 1.00 87.69 89 SER A C 1
ATOM 678 O O . SER A 1 89 ? -5.518 11.539 -2.674 1.00 87.69 89 SER A O 1
ATOM 680 N N . SER A 1 90 ? -4.948 10.363 -4.513 1.00 89.00 90 SER A N 1
ATOM 681 C CA . SER A 1 90 ? -6.042 9.395 -4.474 1.00 89.00 90 SER A CA 1
ATOM 682 C C . SER A 1 90 ? -5.652 8.140 -3.691 1.00 89.00 90 SER A C 1
ATOM 684 O O . SER A 1 90 ? -4.645 7.499 -3.989 1.00 89.00 90 SER A O 1
ATOM 686 N N . VAL A 1 91 ? -6.464 7.761 -2.700 1.00 91.31 91 VAL A N 1
ATOM 687 C CA . VAL A 1 91 ? -6.238 6.573 -1.862 1.00 91.31 91 VAL A CA 1
ATOM 688 C C . VAL A 1 91 ? -7.451 5.649 -1.930 1.00 91.31 91 VAL A C 1
ATOM 690 O O . VAL A 1 91 ? -8.576 6.085 -1.696 1.00 91.31 91 VAL A O 1
ATOM 693 N N . ALA A 1 92 ? -7.211 4.375 -2.235 1.00 91.31 92 ALA A N 1
ATOM 694 C CA . ALA A 1 92 ? -8.167 3.303 -1.997 1.00 91.31 92 ALA A CA 1
ATOM 695 C C . ALA A 1 92 ? -8.001 2.789 -0.567 1.00 91.31 92 ALA A C 1
ATOM 697 O O . ALA A 1 92 ? -6.879 2.578 -0.104 1.00 91.31 92 ALA A O 1
ATOM 698 N N . VAL A 1 93 ? -9.121 2.551 0.108 1.00 92.25 93 VAL A N 1
ATOM 699 C CA . VAL A 1 93 ? -9.148 1.986 1.458 1.00 92.25 93 VAL A CA 1
ATOM 700 C C . VAL A 1 93 ? -9.654 0.556 1.368 1.00 92.25 93 VAL A C 1
ATOM 702 O O . VAL A 1 93 ? -10.737 0.302 0.840 1.00 92.25 93 VAL A O 1
ATOM 705 N N . TRP A 1 94 ? -8.855 -0.379 1.863 1.00 92.44 94 TRP A N 1
ATOM 706 C CA . TRP A 1 94 ? -9.261 -1.755 2.101 1.00 92.44 94 TRP A CA 1
ATOM 707 C C . TRP A 1 94 ? -9.458 -1.973 3.591 1.00 92.44 94 TRP A C 1
ATOM 709 O O . TRP A 1 94 ? -8.677 -1.480 4.407 1.00 92.44 94 TRP A O 1
ATOM 719 N N . SER A 1 95 ? -10.464 -2.769 3.949 1.00 93.19 95 SER A N 1
ATOM 720 C CA . SER A 1 95 ? -10.523 -3.314 5.300 1.00 93.19 95 SER A CA 1
ATOM 721 C C . SER A 1 95 ? -9.361 -4.278 5.522 1.00 93.19 95 SER A C 1
ATOM 723 O O . SER A 1 95 ? -8.837 -4.901 4.588 1.00 93.19 95 SER A O 1
ATOM 725 N N . ILE A 1 96 ? -8.983 -4.466 6.783 1.00 88.81 96 ILE A N 1
ATOM 726 C CA . ILE A 1 96 ? -7.965 -5.447 7.141 1.00 88.81 96 ILE A CA 1
ATOM 727 C C . ILE A 1 96 ? -8.370 -6.866 6.707 1.00 88.81 96 ILE A C 1
ATOM 729 O O . ILE A 1 96 ? -7.516 -7.671 6.352 1.00 88.81 96 ILE A O 1
ATOM 733 N N . GLU A 1 97 ? -9.667 -7.179 6.645 1.00 91.06 97 GLU A N 1
ATOM 734 C CA . GLU A 1 97 ? -10.168 -8.465 6.144 1.00 91.06 97 GLU A CA 1
ATOM 735 C C . GLU A 1 97 ? -9.916 -8.643 4.641 1.00 91.06 97 GLU A C 1
ATOM 737 O O . GLU A 1 97 ? -9.468 -9.711 4.221 1.00 91.06 97 GLU A O 1
ATOM 742 N N . GLN A 1 98 ? -10.143 -7.599 3.834 1.00 90.38 98 GLN A N 1
ATOM 743 C CA . GLN A 1 98 ? -9.818 -7.608 2.402 1.00 90.38 98 GLN A CA 1
ATOM 744 C C . GLN A 1 98 ? -8.311 -7.764 2.186 1.00 90.38 98 GLN A C 1
ATOM 746 O O . GLN A 1 98 ? -7.876 -8.554 1.346 1.00 90.38 98 GLN A O 1
ATOM 751 N N . TRP A 1 99 ? -7.509 -7.073 2.998 1.00 89.75 99 TRP A N 1
ATOM 752 C CA . TRP A 1 99 ? -6.060 -7.234 3.005 1.00 89.75 99 TRP A CA 1
ATOM 753 C C . TRP A 1 99 ? -5.625 -8.656 3.387 1.00 89.75 99 TRP A C 1
ATOM 755 O O . TRP A 1 99 ? -4.747 -9.238 2.745 1.00 89.75 99 TRP A O 1
ATOM 765 N N . TRP A 1 100 ? -6.249 -9.263 4.399 1.00 86.00 100 TRP A N 1
ATOM 766 C CA . TRP A 1 100 ? -5.971 -10.646 4.785 1.00 86.00 100 TRP A CA 1
ATOM 767 C C . TRP A 1 100 ? -6.367 -11.646 3.703 1.00 86.00 100 TRP A C 1
ATOM 769 O O . TRP A 1 100 ? -5.632 -12.601 3.471 1.00 86.00 100 TRP A O 1
ATOM 779 N N . ALA A 1 101 ? -7.507 -11.447 3.044 1.00 87.94 101 ALA A N 1
ATOM 780 C CA . ALA A 1 101 ? -7.922 -12.287 1.927 1.00 87.94 101 ALA A CA 1
ATOM 781 C C . ALA A 1 101 ? -6.885 -12.233 0.795 1.00 87.94 101 ALA A C 1
ATOM 783 O O . ALA A 1 101 ? -6.397 -13.274 0.366 1.00 87.94 101 ALA A O 1
ATOM 784 N N . PHE A 1 102 ? -6.461 -11.028 0.407 1.00 84.94 102 PHE A N 1
ATOM 785 C CA . PHE A 1 102 ? -5.420 -10.825 -0.599 1.00 84.94 102 PHE A CA 1
ATOM 786 C C . PHE A 1 102 ? -4.074 -11.446 -0.196 1.00 84.94 102 PHE A C 1
ATOM 788 O O . PHE A 1 102 ? -3.465 -12.181 -0.967 1.00 84.94 102 PHE A O 1
ATOM 795 N N . SER A 1 103 ? -3.606 -11.184 1.027 1.00 80.25 103 SER A N 1
ATOM 796 C CA . SER A 1 103 ? -2.291 -11.649 1.491 1.00 80.25 103 SER A CA 1
ATOM 797 C C . SER A 1 103 ? -2.178 -13.173 1.601 1.00 80.25 103 SER A C 1
ATOM 799 O O . SER A 1 103 ? -1.086 -13.714 1.444 1.00 80.25 103 SER A O 1
ATOM 801 N N . ARG A 1 104 ? -3.291 -13.886 1.818 1.00 79.12 104 ARG A N 1
ATOM 802 C CA . ARG A 1 104 ? -3.326 -15.360 1.802 1.00 79.12 104 ARG A CA 1
ATOM 803 C C . ARG A 1 104 ? -3.191 -15.956 0.403 1.00 79.12 104 ARG A C 1
ATOM 805 O O . ARG A 1 104 ? -2.779 -17.104 0.284 1.00 79.12 104 ARG A O 1
ATOM 812 N N . GLU A 1 105 ? -3.532 -15.202 -0.637 1.00 78.19 105 GLU A N 1
ATOM 813 C CA . GLU A 1 105 ? -3.364 -15.626 -2.031 1.00 78.19 105 GLU A CA 1
ATOM 814 C C . GLU A 1 105 ? -1.925 -15.424 -2.532 1.00 78.19 105 GLU A C 1
ATOM 816 O O . GLU A 1 105 ? -1.581 -15.857 -3.634 1.00 78.19 105 GLU A O 1
ATOM 821 N N . LEU A 1 106 ? -1.062 -14.787 -1.732 1.00 69.19 106 LEU A N 1
ATOM 822 C CA . LEU A 1 106 ? 0.321 -14.529 -2.108 1.00 69.19 106 LEU A CA 1
ATOM 823 C C . LEU A 1 106 ? 1.136 -15.829 -2.152 1.00 69.19 106 LEU A C 1
ATOM 825 O O . LEU A 1 106 ? 1.156 -16.587 -1.175 1.00 69.19 106 LEU A O 1
ATOM 829 N N . PRO A 1 107 ? 1.877 -16.091 -3.245 1.00 59.59 107 PRO A N 1
ATOM 830 C CA . PRO A 1 107 ? 2.745 -17.257 -3.321 1.00 59.59 107 PRO A CA 1
AT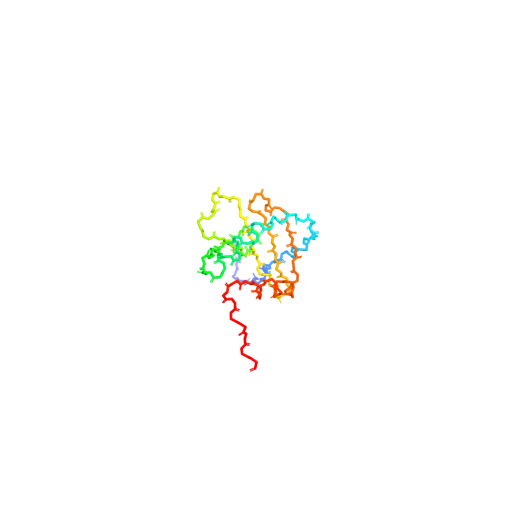OM 831 C C . PRO A 1 107 ? 3.805 -17.184 -2.213 1.00 59.59 107 PRO A C 1
ATOM 833 O O . PRO A 1 107 ? 4.555 -16.213 -2.124 1.00 59.59 107 PRO A O 1
ATOM 836 N N . GLY A 1 108 ? 3.849 -18.204 -1.350 1.00 58.78 108 GLY A N 1
ATOM 837 C CA . GLY A 1 108 ? 4.759 -18.275 -0.198 1.00 58.78 108 GLY A CA 1
ATOM 838 C C . GLY A 1 108 ? 4.150 -17.882 1.154 1.00 58.78 108 GLY A C 1
ATOM 839 O O . GLY A 1 108 ? 4.835 -18.011 2.169 1.00 58.78 108 GLY A O 1
ATOM 840 N N . ALA A 1 109 ? 2.880 -17.462 1.209 1.00 54.38 109 ALA A N 1
ATOM 841 C CA . ALA A 1 109 ? 2.152 -17.331 2.468 1.00 54.38 109 ALA A CA 1
ATOM 842 C C . ALA A 1 109 ? 1.855 -18.731 3.035 1.00 54.38 109 ALA A C 1
ATOM 844 O O . ALA A 1 109 ? 0.846 -19.353 2.711 1.00 54.38 109 ALA A O 1
ATOM 845 N N . THR A 1 110 ? 2.761 -19.274 3.853 1.00 49.81 110 THR A N 1
ATOM 846 C CA . THR A 1 110 ? 2.484 -20.509 4.597 1.00 49.81 110 THR A CA 1
ATOM 847 C C . THR A 1 110 ? 1.249 -20.270 5.475 1.00 49.81 110 THR A C 1
ATOM 849 O O . THR A 1 110 ? 1.286 -19.351 6.300 1.00 49.81 110 THR A O 1
ATOM 852 N N . PRO A 1 111 ? 0.155 -21.042 5.328 1.00 52.16 111 PRO A N 1
ATOM 853 C CA . PRO A 1 111 ? -0.991 -20.903 6.216 1.00 52.16 111 PRO A CA 1
ATOM 854 C C . PRO A 1 111 ? -0.556 -21.178 7.666 1.00 52.16 111 PRO A C 1
ATOM 856 O O . PRO A 1 111 ? 0.318 -22.026 7.884 1.00 52.16 111 PRO A O 1
ATOM 859 N N . PRO A 1 112 ? -1.123 -20.479 8.668 1.00 47.09 112 PRO A N 1
ATOM 860 C CA . PRO A 1 112 ? -0.848 -20.808 10.061 1.00 47.09 112 PRO A CA 1
ATOM 861 C C . PRO A 1 112 ? -1.257 -22.269 10.322 1.00 47.09 112 PRO A C 1
ATOM 863 O O . PRO A 1 112 ? -2.270 -22.712 9.771 1.00 47.09 112 PRO A O 1
ATOM 866 N N . PRO A 1 113 ? -0.486 -23.035 11.117 1.00 54.81 113 PRO A N 1
ATOM 867 C CA . PRO A 1 113 ? -0.893 -24.383 11.485 1.00 54.81 113 PRO A CA 1
ATOM 868 C C . PRO A 1 113 ? -2.229 -24.323 12.237 1.00 54.81 113 PRO A C 1
ATOM 870 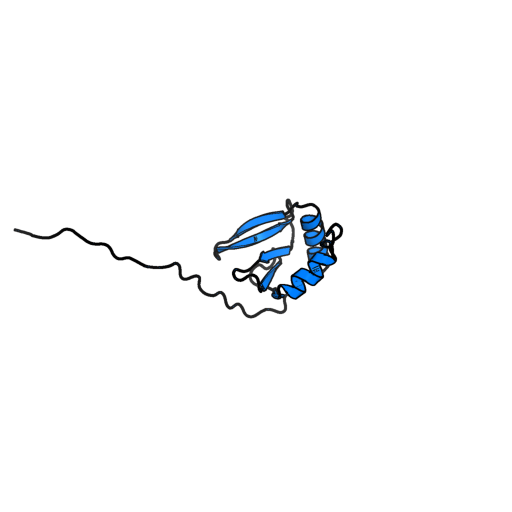O O . PRO A 1 113 ? -2.402 -23.489 13.129 1.00 54.81 113 PRO A O 1
ATOM 873 N N . VAL A 1 114 ? -3.161 -25.180 11.810 1.00 59.62 114 VAL A N 1
ATOM 874 C CA . VAL A 1 114 ? -4.448 -25.450 12.472 1.00 59.62 114 VAL A CA 1
ATOM 875 C C . VAL A 1 114 ? -4.265 -26.157 13.808 1.00 59.62 114 VAL A C 1
ATOM 877 O O . VAL A 1 114 ? -3.278 -26.918 13.942 1.00 59.62 114 VAL A O 1
#